Protein AF-A0A382E427-F1 (afdb_monomer_lite)

Structure (mmCIF, N/CA/C/O backbone):
data_AF-A0A382E427-F1
#
_entry.id   AF-A0A382E427-F1
#
loop_
_atom_site.group_PDB
_atom_site.id
_atom_site.type_symbol
_atom_site.label_atom_id
_atom_site.label_alt_id
_atom_site.label_comp_id
_atom_site.label_asym_id
_atom_site.label_entity_id
_atom_site.label_seq_id
_atom_site.pdbx_PDB_ins_code
_atom_site.Cartn_x
_atom_site.Cartn_y
_atom_site.Cartn_z
_atom_site.occupancy
_atom_site.B_iso_or_equiv
_atom_site.auth_seq_id
_atom_site.auth_comp_id
_atom_site.auth_asym_id
_atom_site.auth_atom_id
_atom_site.pdbx_PDB_model_num
ATOM 1 N N . MET A 1 1 ? -18.082 3.259 5.935 1.00 60.72 1 MET A N 1
ATOM 2 C CA . MET A 1 1 ? -17.571 1.957 5.454 1.00 60.72 1 MET A CA 1
ATOM 3 C C . MET A 1 1 ? -16.227 1.714 6.132 1.00 60.72 1 MET A C 1
ATOM 5 O O . MET A 1 1 ? -15.387 2.597 6.041 1.00 60.72 1 MET A O 1
ATOM 9 N N . LYS A 1 2 ? -16.042 0.620 6.886 1.00 73.56 2 LYS A N 1
ATOM 10 C CA . LYS A 1 2 ? -14.740 0.282 7.497 1.00 73.56 2 LYS A CA 1
ATOM 11 C C . LYS A 1 2 ? -14.041 -0.753 6.619 1.00 73.56 2 LYS A C 1
ATOM 13 O O . LYS A 1 2 ? -14.512 -1.885 6.528 1.00 73.56 2 LYS A O 1
ATOM 18 N N . PHE A 1 3 ? -12.949 -0.366 5.971 1.00 80.81 3 PHE A N 1
ATOM 19 C CA . PHE A 1 3 ? -12.093 -1.306 5.256 1.00 80.81 3 PHE A CA 1
ATOM 20 C C . PHE A 1 3 ? -11.179 -1.994 6.266 1.00 80.81 3 PHE A C 1
ATOM 22 O O . PHE A 1 3 ? -10.456 -1.313 6.978 1.00 80.81 3 PHE A O 1
ATOM 29 N N . LYS A 1 4 ? -11.226 -3.327 6.341 1.00 89.19 4 LYS A N 1
ATOM 30 C CA . LYS A 1 4 ? -10.306 -4.111 7.187 1.00 89.19 4 LYS A CA 1
ATOM 31 C C . LYS A 1 4 ? -9.106 -4.647 6.411 1.00 89.19 4 LYS A C 1
ATOM 33 O O . LYS A 1 4 ? -8.081 -4.982 6.992 1.00 89.19 4 LYS A O 1
ATOM 38 N N . LYS A 1 5 ? -9.257 -4.804 5.094 1.00 92.00 5 LYS A N 1
ATOM 39 C CA . LYS A 1 5 ? -8.271 -5.468 4.248 1.00 92.00 5 LYS A CA 1
ATOM 40 C C . LYS A 1 5 ? -8.444 -5.075 2.788 1.00 92.00 5 LYS A C 1
ATOM 42 O O . LYS A 1 5 ? -9.576 -4.954 2.324 1.00 92.00 5 LYS A O 1
ATOM 47 N N . ILE A 1 6 ? -7.331 -4.954 2.076 1.00 92.44 6 ILE A N 1
ATOM 48 C CA . ILE A 1 6 ? -7.263 -4.859 0.616 1.00 92.44 6 ILE A CA 1
ATOM 49 C C . ILE A 1 6 ? -6.611 -6.146 0.111 1.00 92.44 6 ILE A C 1
ATOM 51 O O . ILE A 1 6 ? -5.592 -6.575 0.654 1.00 92.44 6 ILE A O 1
ATOM 55 N N . LYS A 1 7 ? -7.195 -6.767 -0.916 1.00 94.56 7 LYS A N 1
ATOM 56 C CA . LYS A 1 7 ? -6.569 -7.868 -1.654 1.00 94.56 7 LYS A C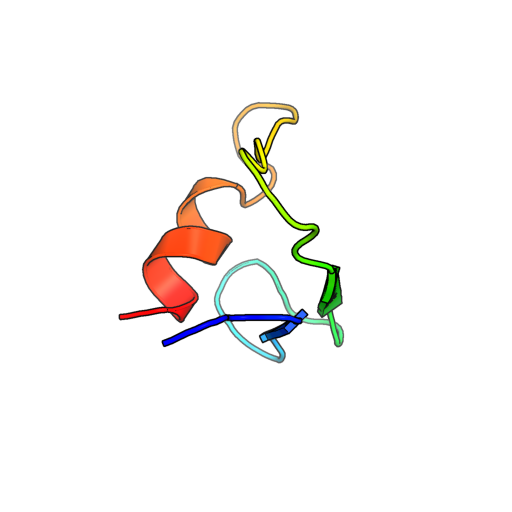A 1
ATOM 57 C C . LYS A 1 7 ? -6.338 -7.424 -3.089 1.00 94.56 7 LYS A C 1
ATOM 59 O O . LYS A 1 7 ? -7.279 -6.965 -3.730 1.00 94.56 7 LYS A O 1
ATOM 64 N N . ILE A 1 8 ? -5.112 -7.572 -3.573 1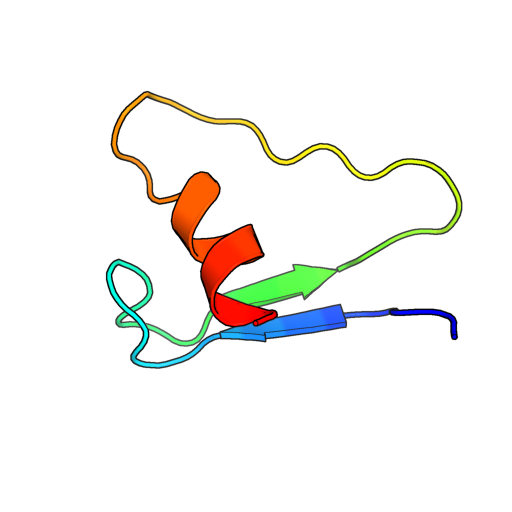.00 95.25 8 ILE A N 1
ATOM 65 C CA . ILE A 1 8 ? -4.702 -7.186 -4.923 1.00 95.25 8 ILE A CA 1
ATOM 66 C C . ILE A 1 8 ? -4.045 -8.399 -5.576 1.00 95.25 8 ILE A C 1
ATOM 68 O O . ILE A 1 8 ? -3.183 -9.034 -4.973 1.00 95.25 8 ILE A O 1
ATOM 72 N N . LEU A 1 9 ? -4.459 -8.733 -6.793 1.00 96.12 9 LEU A N 1
ATOM 73 C CA . LEU A 1 9 ? -3.889 -9.822 -7.582 1.00 96.12 9 LEU A CA 1
ATOM 74 C C . LEU A 1 9 ? -3.929 -9.438 -9.060 1.00 96.12 9 LEU A C 1
ATOM 76 O O . LEU A 1 9 ? -4.970 -9.006 -9.552 1.00 96.12 9 LEU A O 1
ATOM 80 N N . GLY A 1 10 ? -2.809 -9.603 -9.761 1.00 95.12 10 GLY A N 1
ATOM 81 C CA . GLY A 1 10 ? -2.703 -9.349 -11.198 1.00 95.12 10 GLY A CA 1
ATOM 82 C C . GLY A 1 10 ? -2.855 -7.878 -11.606 1.00 95.12 10 GLY A C 1
ATOM 83 O O . GLY A 1 10 ? -3.165 -7.605 -12.764 1.00 95.12 10 GLY A O 1
ATOM 84 N N . PHE A 1 11 ? -2.659 -6.920 -10.691 1.00 96.25 11 PHE A N 1
ATOM 85 C CA . PHE A 1 11 ? -2.839 -5.490 -10.974 1.00 96.25 11 PHE A CA 1
ATOM 86 C C . PHE A 1 11 ? -1.507 -4.740 -11.011 1.00 96.25 11 PHE A C 1
ATOM 88 O O . PHE A 1 11 ? -0.862 -4.541 -9.980 1.00 96.25 11 PHE A O 1
ATOM 95 N N . LYS A 1 12 ? -1.123 -4.248 -12.196 1.00 94.94 12 LYS A N 1
ATOM 96 C CA . LYS A 1 12 ? 0.118 -3.487 -12.424 1.00 94.94 12 LYS A CA 1
ATOM 97 C C . LYS A 1 12 ? 1.339 -4.198 -11.821 1.00 94.94 12 LYS A C 1
ATOM 99 O O . LYS A 1 12 ? 1.744 -5.239 -12.316 1.00 94.94 12 LYS A O 1
ATOM 104 N N . SER A 1 13 ? 1.926 -3.636 -10.762 1.00 94.00 13 SER A N 1
ATOM 105 C CA . SER A 1 13 ? 3.099 -4.197 -10.082 1.00 94.00 13 SER A CA 1
ATOM 106 C C . SER A 1 13 ? 2.779 -5.352 -9.124 1.00 94.00 13 SER A C 1
ATOM 108 O O . SER A 1 13 ? 3.705 -5.958 -8.600 1.00 94.00 13 SER A O 1
ATOM 110 N N . PHE A 1 14 ? 1.504 -5.648 -8.861 1.00 94.12 14 PHE A N 1
ATOM 111 C CA . PHE A 1 14 ? 1.059 -6.734 -7.982 1.00 94.12 14 PHE A CA 1
ATOM 112 C C . PHE A 1 14 ? 0.749 -7.987 -8.803 1.00 94.12 14 PHE A C 1
ATOM 114 O O . PHE A 1 14 ? -0.415 -8.318 -9.023 1.00 94.12 14 PHE A O 1
ATOM 121 N N . VAL A 1 15 ? 1.795 -8.645 -9.310 1.00 94.88 15 VAL A N 1
ATOM 122 C CA . VAL A 1 15 ? 1.665 -9.905 -10.063 1.00 94.88 15 VAL A CA 1
ATOM 123 C C . VAL A 1 15 ? 1.200 -11.027 -9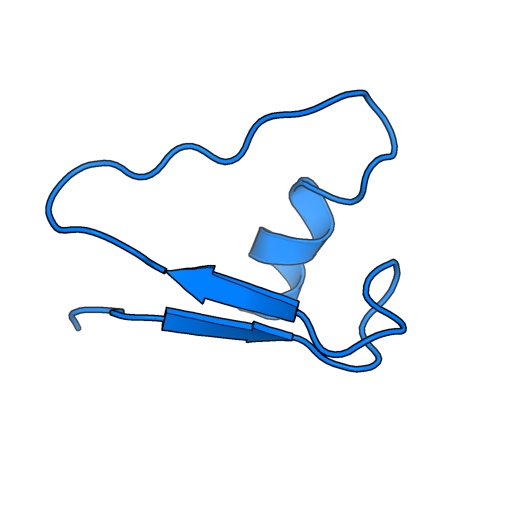.134 1.00 94.88 15 VAL A C 1
ATOM 125 O O . VAL A 1 15 ? 0.230 -11.716 -9.441 1.00 94.88 15 VAL A O 1
ATOM 128 N N . ASP A 1 16 ? 1.840 -11.141 -7.971 1.00 95.06 16 ASP A N 1
ATOM 129 C CA . ASP A 1 16 ? 1.495 -12.117 -6.941 1.00 95.06 16 ASP A CA 1
ATOM 130 C C . ASP A 1 16 ? 0.364 -11.620 -6.022 1.00 95.06 16 ASP A C 1
ATOM 132 O O . ASP A 1 16 ? 0.196 -10.405 -5.834 1.00 95.06 16 ASP A O 1
ATOM 136 N N . PRO A 1 17 ? -0.404 -12.541 -5.403 1.00 95.00 17 PRO A N 1
ATOM 137 C CA . PRO A 1 17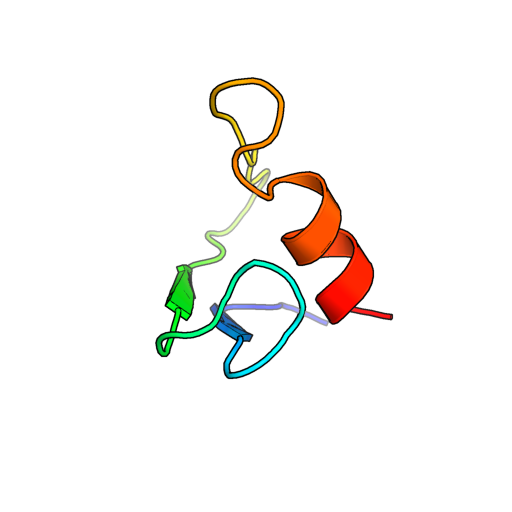 ? -1.441 -12.178 -4.448 1.00 95.00 17 PRO A CA 1
ATOM 138 C C . PRO A 1 17 ? -0.856 -11.363 -3.295 1.00 95.00 17 PRO A C 1
ATOM 140 O O . PRO A 1 17 ? 0.013 -11.829 -2.560 1.00 95.00 17 PRO A O 1
ATOM 143 N N . THR A 1 18 ? -1.367 -10.150 -3.117 1.00 94.62 18 THR A N 1
ATOM 144 C CA . THR A 1 18 ? -0.944 -9.232 -2.062 1.00 94.62 18 THR A CA 1
ATOM 145 C C . THR A 1 18 ? -2.129 -8.878 -1.181 1.00 94.62 18 THR A C 1
ATOM 147 O O . THR A 1 18 ? -3.199 -8.497 -1.658 1.00 94.62 18 THR A O 1
ATOM 150 N N . GLU A 1 19 ? -1.930 -8.987 0.127 1.00 94.12 19 GLU A N 1
ATOM 151 C CA . GLU A 1 19 ? -2.930 -8.664 1.132 1.00 94.12 19 GLU A CA 1
ATOM 152 C C . GLU A 1 19 ? -2.412 -7.554 2.049 1.00 94.12 19 GLU A C 1
ATOM 154 O O . GLU A 1 19 ? -1.348 -7.685 2.649 1.00 94.12 19 GLU A O 1
ATOM 159 N N . ILE A 1 20 ? -3.175 -6.468 2.170 1.00 92.50 20 ILE A N 1
ATOM 160 C CA . ILE A 1 20 ? -2.829 -5.310 3.000 1.00 92.50 20 ILE A CA 1
ATOM 161 C C . ILE A 1 20 ? -3.896 -5.171 4.081 1.00 92.50 20 ILE A C 1
ATOM 163 O O . ILE A 1 20 ? -5.067 -4.943 3.771 1.00 92.50 20 ILE A O 1
ATOM 167 N N . SER A 1 21 ? -3.503 -5.320 5.343 1.00 92.00 21 SER A N 1
ATOM 168 C CA . SER A 1 21 ? -4.381 -5.060 6.486 1.00 92.00 21 SER A CA 1
ATOM 169 C C . SER A 1 21 ? -4.533 -3.557 6.704 1.00 92.00 21 SER A C 1
ATOM 171 O O . SER A 1 21 ? -3.557 -2.813 6.619 1.00 92.00 21 SER A O 1
ATOM 173 N N . ILE A 1 22 ? -5.761 -3.118 6.973 1.00 91.31 22 ILE A N 1
ATOM 174 C CA . ILE A 1 22 ? -6.061 -1.742 7.370 1.00 91.31 22 ILE A CA 1
ATOM 175 C C . ILE A 1 22 ? -6.531 -1.795 8.814 1.00 91.31 22 ILE A C 1
ATOM 177 O O . ILE A 1 22 ? -7.576 -2.378 9.114 1.00 91.31 22 ILE A O 1
ATOM 181 N N . GLU A 1 23 ? -5.739 -1.185 9.684 1.00 89.12 23 GLU A N 1
ATOM 182 C CA . GLU A 1 23 ? -6.045 -1.057 11.103 1.00 89.12 23 GLU A CA 1
ATOM 183 C C . GLU A 1 23 ? -6.899 0.189 11.361 1.00 89.12 23 GLU A C 1
ATOM 185 O O . GLU A 1 23 ? -6.976 1.107 10.534 1.00 89.12 23 GLU A O 1
ATOM 190 N N . ASP A 1 24 ? -7.555 0.229 12.521 1.00 90.00 24 ASP A N 1
ATOM 191 C CA . ASP A 1 24 ? -8.300 1.412 12.944 1.00 90.00 24 ASP A CA 1
ATOM 192 C C . ASP A 1 24 ? -7.358 2.630 13.074 1.00 90.00 24 ASP A C 1
ATOM 194 O O . ASP A 1 24 ? -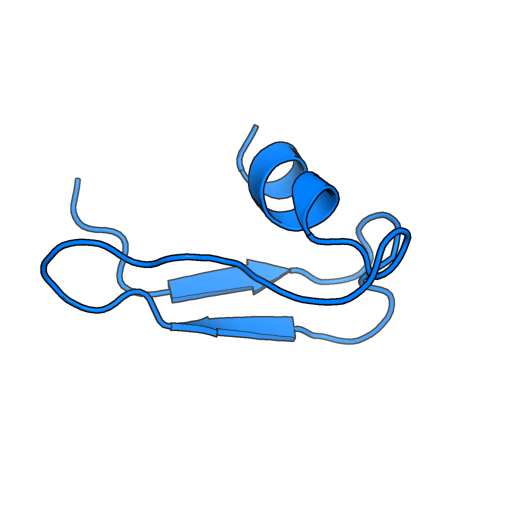6.248 2.541 13.598 1.00 90.00 24 ASP A O 1
ATOM 198 N N . GLY A 1 25 ? -7.820 3.795 12.608 1.00 89.44 25 GLY A N 1
ATOM 199 C CA . GLY A 1 25 ? -7.045 5.038 12.610 1.00 89.44 25 GLY A CA 1
ATOM 200 C C . GLY A 1 25 ? -6.470 5.387 11.235 1.00 89.44 25 GLY A C 1
ATOM 201 O O . GLY A 1 25 ? -7.189 5.362 10.235 1.00 89.44 25 GLY A O 1
ATOM 202 N N . LEU A 1 26 ? -5.191 5.780 11.196 1.00 90.19 26 LEU A N 1
ATOM 203 C CA . LEU A 1 26 ? -4.491 6.229 9.988 1.00 90.19 26 LEU A CA 1
ATOM 204 C C . LEU A 1 26 ? -3.471 5.177 9.531 1.00 90.19 26 LEU A C 1
ATOM 206 O O . LEU A 1 26 ? -2.478 4.937 10.211 1.00 90.19 26 LEU A O 1
ATOM 210 N N . THR A 1 27 ? -3.684 4.599 8.346 1.00 90.12 27 THR A N 1
ATOM 211 C CA . THR A 1 27 ? -2.734 3.674 7.706 1.00 90.12 27 THR A CA 1
ATOM 212 C C . THR A 1 27 ? -1.917 4.410 6.642 1.00 90.12 27 THR A C 1
ATOM 214 O O . THR A 1 27 ? -2.483 4.983 5.711 1.00 90.12 27 THR A O 1
ATOM 217 N N . GLY A 1 28 ? -0.586 4.390 6.760 1.00 93.06 28 GLY A N 1
ATOM 218 C CA . GLY A 1 28 ? 0.335 4.969 5.777 1.00 93.06 28 GLY A CA 1
ATOM 219 C C . GLY A 1 28 ? 1.008 3.901 4.912 1.00 93.06 28 GLY A C 1
ATOM 220 O O . GLY A 1 28 ? 1.532 2.924 5.436 1.00 93.06 28 GLY A O 1
ATOM 221 N N . ILE A 1 29 ? 1.036 4.100 3.591 1.00 92.38 29 ILE A N 1
ATOM 222 C CA . ILE A 1 29 ? 1.730 3.215 2.640 1.00 92.38 29 ILE A CA 1
ATOM 223 C C . ILE A 1 29 ? 3.055 3.868 2.233 1.00 92.38 29 ILE A C 1
ATOM 225 O O . ILE A 1 29 ? 3.064 4.926 1.603 1.00 92.38 29 ILE A O 1
ATOM 229 N N . VAL A 1 30 ? 4.178 3.233 2.575 1.00 94.75 30 VAL A N 1
ATOM 230 C CA . VAL A 1 30 ? 5.537 3.770 2.377 1.00 94.75 30 VAL A CA 1
ATOM 231 C C . VAL A 1 30 ? 6.465 2.756 1.703 1.00 94.75 30 VAL A C 1
ATOM 233 O O . VAL A 1 30 ? 6.151 1.574 1.614 1.00 94.75 30 VAL A O 1
ATOM 236 N N . GLY A 1 31 ? 7.601 3.229 1.185 1.00 94.44 31 GLY A N 1
ATOM 237 C CA . GLY A 1 31 ? 8.566 2.416 0.438 1.00 94.44 31 GLY A CA 1
ATOM 238 C C . GLY A 1 31 ? 9.311 3.208 -0.649 1.00 94.44 31 GLY A C 1
ATOM 239 O O . GLY A 1 31 ? 8.964 4.367 -0.907 1.00 94.44 31 GLY A O 1
ATOM 240 N N . PRO A 1 32 ? 10.316 2.612 -1.315 1.00 97.19 32 PRO A N 1
ATOM 241 C CA . PRO A 1 32 ? 11.116 3.267 -2.353 1.00 97.19 32 PRO A CA 1
ATOM 242 C C . PRO A 1 32 ? 10.301 3.748 -3.563 1.00 97.19 32 PRO A C 1
ATOM 244 O O . PRO A 1 32 ? 9.188 3.283 -3.827 1.00 97.19 32 PRO A O 1
ATOM 247 N N . ASN A 1 33 ? 10.839 4.695 -4.331 1.00 96.00 33 ASN A N 1
ATOM 248 C CA . ASN A 1 33 ? 10.204 5.124 -5.580 1.00 96.00 33 ASN A CA 1
ATOM 249 C C . ASN A 1 33 ? 10.146 3.963 -6.582 1.00 96.00 33 ASN A C 1
ATOM 251 O O . ASN A 1 33 ? 11.082 3.181 -6.686 1.00 96.00 33 ASN A O 1
ATOM 255 N N . GLY A 1 34 ? 9.015 3.829 -7.278 1.00 93.44 34 GLY A N 1
ATOM 256 C CA . GLY A 1 34 ? 8.781 2.732 -8.222 1.00 93.44 34 GLY A CA 1
ATOM 257 C C . GLY A 1 34 ? 8.297 1.411 -7.609 1.00 93.44 34 GLY A C 1
ATOM 258 O O . GLY A 1 34 ? 7.893 0.535 -8.361 1.00 93.44 34 GLY A O 1
ATOM 259 N N . CYS A 1 35 ? 8.227 1.258 -6.279 1.00 92.75 35 CYS A N 1
ATOM 260 C CA . CYS A 1 35 ? 7.823 -0.015 -5.652 1.00 92.75 35 CYS A CA 1
ATOM 261 C C . CYS A 1 35 ? 6.308 -0.321 -5.693 1.00 92.75 35 CYS A C 1
ATOM 263 O O . CYS A 1 35 ? 5.859 -1.268 -5.059 1.00 92.75 35 CYS A O 1
ATOM 265 N N . GLY A 1 36 ? 5.499 0.495 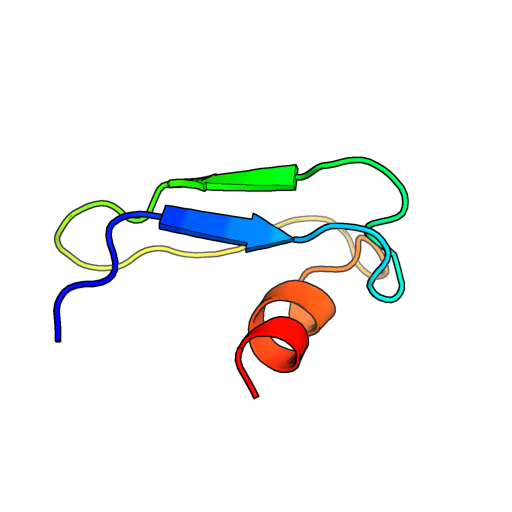-6.380 1.00 93.50 36 GLY A N 1
ATOM 266 C CA . GLY A 1 36 ? 4.060 0.241 -6.538 1.00 93.50 36 GLY A CA 1
ATOM 267 C C . GLY A 1 36 ? 3.134 0.844 -5.474 1.00 93.50 36 GLY A C 1
ATOM 268 O O . GLY A 1 36 ? 1.953 0.521 -5.462 1.00 93.50 36 GLY A O 1
ATOM 269 N N . LYS A 1 37 ? 3.607 1.764 -4.616 1.00 95.38 37 LYS A N 1
ATOM 270 C CA . LYS A 1 37 ? 2.763 2.430 -3.591 1.00 95.38 37 LYS A CA 1
ATOM 271 C C . LYS A 1 37 ? 1.488 3.054 -4.170 1.00 95.38 37 LYS A C 1
ATOM 273 O O . LYS A 1 37 ? 0.398 2.809 -3.667 1.00 95.38 37 LYS A O 1
ATOM 278 N N . SER A 1 38 ? 1.621 3.832 -5.248 1.00 95.62 38 SER A N 1
ATOM 279 C CA . SER A 1 38 ? 0.481 4.483 -5.907 1.00 95.62 38 SER A CA 1
ATOM 280 C C . SER A 1 38 ? -0.483 3.472 -6.530 1.00 95.62 38 SER A C 1
ATOM 282 O O . SER A 1 38 ? -1.685 3.719 -6.546 1.00 95.62 38 SER A O 1
ATOM 284 N N . ASN A 1 39 ? 0.018 2.304 -6.951 1.00 95.56 39 ASN A N 1
ATOM 285 C CA . ASN A 1 39 ? -0.807 1.240 -7.519 1.00 95.56 39 ASN A CA 1
ATOM 286 C C . ASN A 1 39 ? -1.790 0.669 -6.483 1.00 95.56 39 ASN A C 1
ATOM 288 O O . ASN A 1 39 ? -2.856 0.205 -6.873 1.00 95.56 39 ASN A O 1
ATOM 292 N N . VAL A 1 40 ? -1.489 0.736 -5.174 1.00 93.81 40 VAL A N 1
ATOM 293 C CA . VAL A 1 40 ? -2.458 0.350 -4.128 1.00 93.81 40 VAL A CA 1
ATOM 294 C C . VAL A 1 40 ? -3.689 1.247 -4.194 1.00 93.81 40 VAL A C 1
ATOM 296 O O . VAL A 1 40 ? -4.808 0.752 -4.234 1.00 93.81 40 VAL A O 1
ATOM 299 N N . VAL A 1 41 ? -3.493 2.565 -4.263 1.00 92.12 41 VAL A N 1
ATOM 300 C CA . VAL A 1 41 ? -4.598 3.534 -4.335 1.00 92.12 41 VAL A CA 1
ATOM 301 C C . VAL A 1 41 ? -5.354 3.408 -5.656 1.00 92.12 41 VAL A C 1
ATOM 303 O O . VAL A 1 41 ? -6.578 3.482 -5.675 1.00 92.12 41 VAL A O 1
ATOM 306 N N . GLU A 1 42 ? -4.647 3.184 -6.761 1.00 93.88 42 GLU A N 1
ATOM 307 C CA . GLU A 1 42 ? -5.278 2.980 -8.067 1.00 93.88 42 GLU A CA 1
ATOM 308 C C . GLU A 1 42 ? -6.084 1.682 -8.147 1.00 93.88 42 GLU A C 1
ATOM 310 O O . GLU A 1 42 ? -7.089 1.667 -8.843 1.00 93.88 42 GLU A O 1
ATOM 315 N N . SER A 1 43 ? -5.691 0.626 -7.427 1.00 93.06 43 SER A N 1
ATOM 316 C CA . SER A 1 43 ? -6.448 -0.636 -7.368 1.00 93.06 43 SER A CA 1
ATOM 317 C C . SER A 1 43 ? -7.789 -0.522 -6.632 1.00 93.06 43 SER A C 1
ATOM 319 O O . SER A 1 43 ? -8.619 -1.419 -6.728 1.00 93.06 43 SER A O 1
ATOM 321 N N . LEU A 1 44 ? -7.985 0.565 -5.873 1.00 88.19 44 LEU A N 1
ATOM 322 C CA . LEU A 1 44 ? -9.224 0.865 -5.152 1.00 88.19 44 LEU A CA 1
ATOM 323 C C . LEU A 1 44 ? -10.220 1.695 -5.979 1.00 88.19 44 LEU A C 1
ATOM 325 O O . LEU A 1 44 ? -11.336 1.913 -5.505 1.00 88.19 44 LEU A O 1
ATOM 329 N N . ARG A 1 45 ? -9.805 2.210 -7.146 1.00 82.38 45 ARG A N 1
ATOM 330 C CA . ARG A 1 45 ? -10.699 2.869 -8.110 1.00 82.38 45 ARG A CA 1
ATOM 331 C C . ARG A 1 45 ? -11.465 1.830 -8.913 1.00 82.38 45 ARG A C 1
ATOM 333 O O . ARG A 1 45 ? -12.660 2.094 -9.156 1.00 82.38 45 ARG A O 1
#

Foldseek 3Di:
DDDQKDWDDVFDLRPDIDIDGDDPDDDDQDDDPPNCSVSSVVVVD

pLDDT: mean 91.67, std 6.33, range [60.72, 97.19]

InterPro domains:
  IPR003395 RecF/RecN/SMC, N-terminal [PF02463] (4-44)
  IPR027417 P-loop containing nucleoside triphosphate hydrolase [G3DSA:3.40.50.300] (1-45)
  IPR027417 P-loop containing nucleoside triphosphate hydrolase [SSF52540] (1-44)

Radius of gyration: 10.78 Å; chains: 1; bounding box: 29×18×25 Å

Organism: NCBI:txid408172

Secondary structure (DSSP, 8-state):
----EEEE-SBTTB-S-EEEE--SS------STTSSHHHHHHTT-

Sequence (45 aa):
MKFKKIKILGFKSFVDPTEISIEDGLTGIVGPNGCGKSNVVESLR